Protein AF-A0A4V1LPS7-F1 (afdb_monomer_lite)

Radius of gyration: 14.35 Å; chains: 1; bounding box: 35×23×35 Å

Structure (mmCIF, N/CA/C/O backbone):
data_AF-A0A4V1LPS7-F1
#
_entry.id   AF-A0A4V1LPS7-F1
#
loop_
_atom_site.group_PDB
_atom_site.id
_atom_site.type_symbol
_atom_site.label_atom_id
_atom_site.label_alt_id
_atom_site.label_comp_id
_atom_site.label_asym_id
_atom_site.label_entity_id
_atom_site.label_seq_id
_atom_site.pdbx_PDB_ins_code
_atom_site.Cartn_x
_atom_site.Cartn_y
_atom_site.Cartn_z
_atom_site.occupancy
_atom_site.B_iso_or_equiv
_atom_site.auth_seq_id
_atom_site.auth_comp_id
_atom_site.auth_asym_id
_atom_site.auth_atom_id
_atom_site.pdbx_PDB_model_num
ATOM 1 N N . MET A 1 1 ? 14.254 5.788 -12.141 1.00 80.19 1 MET A N 1
ATOM 2 C CA . MET A 1 1 ? 13.382 5.695 -10.957 1.00 80.19 1 MET A CA 1
ATOM 3 C C . MET A 1 1 ? 12.737 7.042 -10.688 1.00 80.19 1 MET A C 1
ATOM 5 O O . MET A 1 1 ? 13.448 8.000 -10.404 1.00 80.19 1 MET A O 1
ATOM 9 N N . ALA A 1 2 ? 11.416 7.110 -10.810 1.00 92.38 2 ALA A N 1
ATOM 10 C CA . ALA A 1 2 ? 10.612 8.278 -10.453 1.00 92.38 2 ALA A CA 1
ATOM 11 C C . ALA A 1 2 ? 9.540 7.849 -9.447 1.00 92.38 2 ALA A C 1
ATOM 13 O O . ALA A 1 2 ? 9.065 6.719 -9.516 1.00 92.38 2 ALA A O 1
ATOM 14 N N . ILE A 1 3 ? 9.187 8.723 -8.505 1.00 95.00 3 ILE A N 1
ATOM 15 C CA . ILE A 1 3 ? 8.131 8.467 -7.519 1.00 95.00 3 ILE A CA 1
ATOM 16 C C . ILE A 1 3 ? 7.026 9.492 -7.746 1.00 95.00 3 ILE A C 1
ATOM 18 O O . ILE A 1 3 ? 7.296 10.693 -7.780 1.00 95.00 3 ILE A O 1
ATOM 22 N N . THR A 1 4 ? 5.790 9.022 -7.878 1.00 97.31 4 THR A N 1
ATOM 23 C CA . THR A 1 4 ? 4.601 9.862 -8.054 1.00 97.31 4 THR A CA 1
ATOM 24 C C . THR A 1 4 ? 3.598 9.524 -6.963 1.00 97.31 4 THR A C 1
ATOM 26 O O . THR A 1 4 ? 3.174 8.377 -6.858 1.00 97.31 4 THR A O 1
ATOM 29 N N . GLU A 1 5 ? 3.228 10.501 -6.136 1.00 96.69 5 GLU A N 1
ATOM 30 C CA . GLU A 1 5 ? 2.199 10.307 -5.109 1.00 96.69 5 GLU A CA 1
ATOM 31 C C . GLU A 1 5 ? 0.835 10.067 -5.769 1.00 96.69 5 GLU A C 1
ATOM 33 O O . GLU A 1 5 ? 0.419 10.823 -6.647 1.00 96.69 5 GLU A O 1
ATOM 38 N N . LEU A 1 6 ? 0.156 9.002 -5.346 1.00 97.62 6 LEU A N 1
ATOM 39 C CA . LEU A 1 6 ? -1.207 8.659 -5.761 1.00 97.62 6 LEU A CA 1
ATOM 40 C C . LEU A 1 6 ? -2.227 9.086 -4.703 1.00 97.62 6 LEU A C 1
ATOM 42 O O . LEU A 1 6 ? -3.361 9.428 -5.031 1.00 97.62 6 LEU A O 1
ATOM 46 N N . GLY A 1 7 ? -1.826 9.077 -3.431 1.00 97.62 7 GLY A N 1
ATOM 47 C CA . GLY A 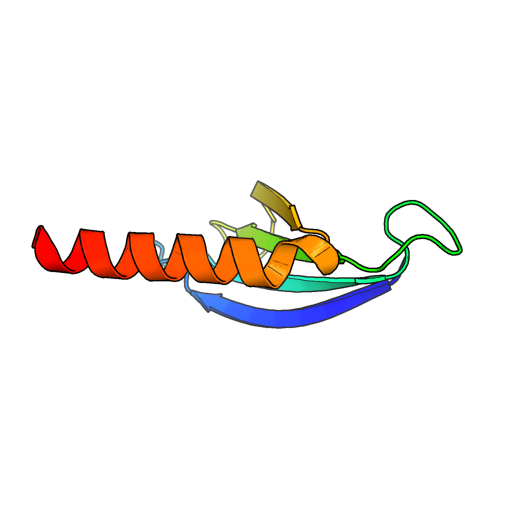1 7 ? -2.655 9.566 -2.344 1.00 97.62 7 GLY A CA 1
ATOM 48 C C . GLY A 1 7 ? -1.990 9.454 -0.981 1.00 97.62 7 GLY A C 1
ATOM 49 O O . GLY A 1 7 ? -0.997 8.751 -0.788 1.00 97.62 7 GLY A O 1
ATOM 50 N N . VAL A 1 8 ? -2.581 10.146 -0.012 1.00 97.00 8 VAL A N 1
ATOM 51 C CA . VAL A 1 8 ? -2.145 10.135 1.380 1.00 97.00 8 VAL A CA 1
ATOM 52 C C . VAL A 1 8 ? -3.354 10.203 2.304 1.00 97.00 8 VAL A C 1
ATOM 54 O O . VAL A 1 8 ? -4.311 10.933 2.048 1.00 97.00 8 VAL A O 1
ATOM 57 N N . LEU A 1 9 ? -3.307 9.454 3.401 1.00 97.19 9 LEU A N 1
ATOM 58 C CA . LEU A 1 9 ? -4.318 9.486 4.454 1.00 97.19 9 LEU A CA 1
ATOM 59 C C . LEU A 1 9 ? -3.663 9.493 5.837 1.00 97.19 9 LEU A C 1
ATOM 61 O O . LEU A 1 9 ? -2.482 9.180 5.993 1.00 97.19 9 LEU A O 1
ATOM 65 N N . GLN A 1 10 ? -4.432 9.878 6.853 1.00 97.31 10 GLN A N 1
ATOM 66 C CA . GLN A 1 10 ? -3.965 9.852 8.237 1.00 97.31 10 GLN A CA 1
ATOM 67 C C . GLN A 1 10 ? -3.902 8.417 8.760 1.00 97.31 10 GLN A C 1
ATOM 69 O O . GLN A 1 10 ? -4.798 7.611 8.513 1.00 97.31 10 GLN A O 1
ATOM 74 N N . LEU A 1 11 ? -2.851 8.114 9.520 1.00 96.50 11 LEU A N 1
ATOM 75 C CA . LEU A 1 11 ? -2.724 6.850 10.230 1.00 96.50 11 LEU A CA 1
ATOM 76 C C . LEU A 1 11 ? -3.558 6.899 11.517 1.00 96.50 11 LEU A C 1
ATOM 78 O O . LEU A 1 11 ? -3.229 7.637 12.454 1.00 96.50 11 LEU A O 1
ATOM 82 N N . SER A 1 12 ? -4.620 6.094 11.566 1.00 95.25 12 SER A N 1
ATOM 83 C CA . SER A 1 12 ? -5.491 5.951 12.737 1.00 95.25 12 SER A CA 1
ATOM 84 C C . SER A 1 12 ? -4.701 5.649 14.013 1.00 95.25 12 SER A C 1
ATOM 86 O O . SER A 1 12 ? -3.740 4.884 14.002 1.00 95.25 12 SER A O 1
ATOM 88 N N . GLY A 1 13 ? -5.109 6.258 15.129 1.00 93.31 13 GLY A N 1
ATOM 89 C CA . GLY A 1 13 ? -4.433 6.099 16.423 1.00 93.31 13 GLY A CA 1
ATOM 90 C C . GLY A 1 13 ? -3.182 6.966 16.604 1.00 93.31 13 GLY A C 1
ATOM 91 O O . GLY A 1 13 ? -2.552 6.913 17.658 1.00 93.31 13 GLY A O 1
ATOM 92 N N . THR A 1 14 ? -2.833 7.808 15.627 1.00 93.75 14 THR A N 1
ATOM 93 C CA . THR A 1 14 ? -1.709 8.748 15.732 1.00 93.75 14 THR A CA 1
ATOM 94 C C . THR A 1 14 ? -2.156 10.188 15.494 1.00 93.75 14 THR A C 1
ATOM 96 O O . THR A 1 14 ? -3.153 10.447 14.828 1.00 93.75 14 THR A O 1
ATOM 99 N N . LYS A 1 15 ? -1.407 11.159 16.034 1.00 91.81 15 LYS A N 1
ATOM 100 C CA . LYS A 1 15 ? -1.690 12.591 15.807 1.00 91.81 15 LYS A CA 1
ATOM 101 C C . LYS A 1 15 ? -1.165 13.109 14.468 1.00 91.81 15 LYS A C 1
ATOM 103 O O . LYS A 1 15 ? -1.673 14.101 13.960 1.00 91.81 15 LYS A O 1
ATOM 108 N N . LYS A 1 16 ? -0.079 12.518 13.965 1.00 94.81 16 LYS A N 1
ATOM 109 C CA . LYS A 1 16 ? 0.670 13.022 12.802 1.00 94.81 16 LYS A CA 1
ATOM 110 C C . LYS A 1 16 ? 1.009 11.947 11.779 1.00 94.81 16 LYS A C 1
ATOM 112 O O . LYS A 1 16 ? 1.527 12.294 10.721 1.00 94.81 16 LYS A O 1
ATOM 117 N N . GLY A 1 17 ? 0.765 10.680 12.097 1.00 96.75 17 GLY A N 1
ATOM 118 C CA . GLY A 1 17 ? 1.143 9.589 11.228 1.00 96.75 17 GLY A CA 1
ATOM 119 C C . GLY A 1 17 ? 0.340 9.605 9.936 1.00 96.75 17 GLY A C 1
ATOM 120 O O . GLY A 1 17 ? -0.786 10.112 9.877 1.00 96.75 17 GLY A O 1
ATOM 121 N N . LYS A 1 18 ? 0.947 9.067 8.886 1.00 97.56 18 LYS A N 1
ATOM 122 C CA . LYS A 1 18 ? 0.407 9.054 7.532 1.00 97.56 18 LYS A CA 1
ATOM 123 C C . LYS A 1 18 ? 0.616 7.694 6.890 1.00 97.56 18 LYS A C 1
ATOM 125 O O . LYS A 1 18 ? 1.633 7.046 7.125 1.00 97.56 18 LYS A O 1
ATOM 130 N N . ILE A 1 19 ? -0.331 7.320 6.045 1.00 97.88 19 ILE A N 1
ATOM 131 C CA . ILE A 1 19 ? -0.192 6.243 5.070 1.00 97.88 19 ILE A CA 1
ATOM 132 C C . ILE A 1 19 ? -0.114 6.927 3.709 1.00 97.88 19 ILE A C 1
ATOM 134 O O . ILE A 1 19 ? -1.046 7.638 3.330 1.00 97.88 19 ILE A O 1
ATOM 138 N N . SER A 1 20 ? 1.002 6.767 3.010 1.00 97.06 20 SER A N 1
ATOM 139 C CA . SER A 1 20 ? 1.217 7.293 1.662 1.00 97.06 20 SER A CA 1
ATOM 140 C C . SER A 1 20 ? 1.202 6.158 0.650 1.00 97.06 20 SER A C 1
ATOM 142 O O . SER A 1 20 ? 1.704 5.066 0.911 1.00 97.06 20 SER A O 1
ATOM 144 N N . ILE A 1 21 ? 0.612 6.414 -0.511 1.00 97.94 21 ILE A N 1
ATOM 145 C CA . ILE A 1 21 ? 0.550 5.474 -1.624 1.00 97.94 21 ILE A CA 1
ATOM 146 C C . ILE A 1 21 ? 1.136 6.182 -2.838 1.00 97.94 21 ILE A C 1
ATOM 148 O O . ILE A 1 21 ? 0.687 7.273 -3.195 1.00 97.94 21 ILE A O 1
ATOM 152 N N . SER A 1 22 ? 2.127 5.565 -3.473 1.00 97.75 22 SER A N 1
ATOM 153 C CA . SER A 1 22 ? 2.845 6.158 -4.602 1.00 97.75 22 SER A CA 1
ATOM 154 C C . SER A 1 22 ? 3.092 5.141 -5.706 1.00 97.75 22 SER A C 1
ATOM 156 O O . SER A 1 22 ? 3.394 3.983 -5.429 1.00 97.75 22 SER A O 1
ATOM 158 N 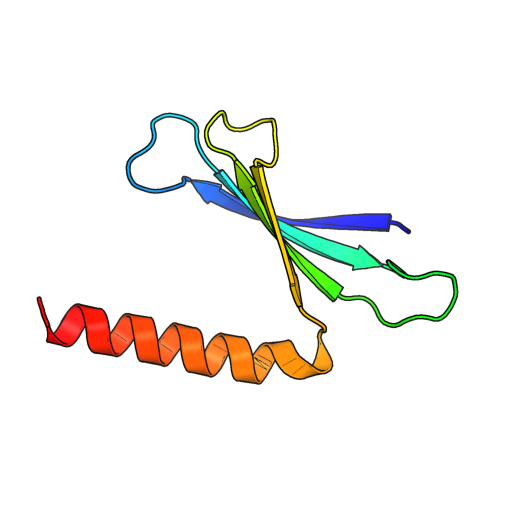N . ASN A 1 23 ? 3.051 5.592 -6.955 1.00 97.88 23 ASN A N 1
ATOM 159 C CA . ASN A 1 23 ? 3.659 4.877 -8.065 1.00 97.88 23 ASN A CA 1
ATOM 160 C C . ASN A 1 23 ? 5.178 5.038 -7.990 1.00 97.88 23 ASN A C 1
ATOM 162 O O . ASN A 1 23 ? 5.676 6.136 -7.722 1.00 97.88 23 ASN A O 1
ATOM 166 N N . VAL A 1 24 ? 5.912 3.968 -8.268 1.00 97.25 24 VAL A N 1
ATOM 167 C CA . VAL A 1 24 ? 7.363 4.016 -8.421 1.00 97.25 24 VAL A CA 1
ATOM 168 C C . VAL A 1 24 ? 7.722 3.421 -9.772 1.00 97.25 24 VAL A C 1
ATOM 170 O O . VAL A 1 24 ? 7.567 2.218 -9.978 1.00 97.25 24 VAL A O 1
ATOM 173 N N . SER A 1 25 ? 8.219 4.264 -10.674 1.00 97.06 25 SER A N 1
ATOM 174 C CA . SER A 1 25 ? 8.591 3.845 -12.022 1.00 97.06 25 SER A CA 1
ATOM 175 C C . SER A 1 25 ? 9.986 3.263 -12.074 1.00 97.06 25 SER A C 1
ATOM 177 O O . SER A 1 25 ? 10.919 3.853 -11.514 1.00 97.06 25 SER A O 1
ATOM 179 N N . GLU A 1 26 ? 10.131 2.140 -12.777 1.00 94.88 26 GLU A N 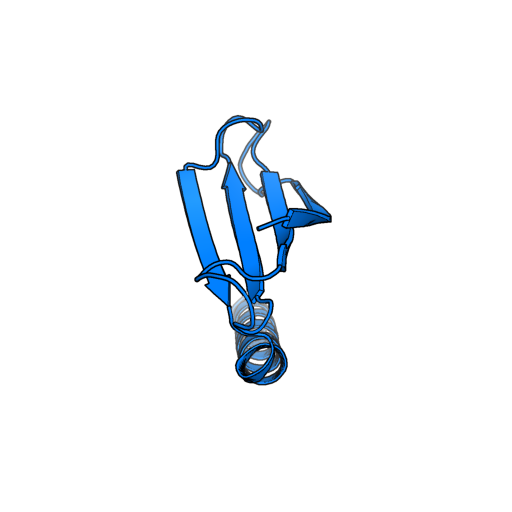1
ATOM 180 C CA . GLU A 1 26 ? 11.408 1.439 -12.974 1.00 94.88 26 GLU A CA 1
ATOM 181 C C . GLU A 1 26 ? 12.222 1.287 -11.659 1.00 94.88 26 GLU A C 1
ATOM 183 O O . GLU A 1 26 ? 13.392 1.696 -11.595 1.00 94.88 26 GLU A O 1
ATOM 188 N N . PRO A 1 27 ? 11.617 0.770 -10.564 1.00 93.19 27 PRO A N 1
ATOM 189 C CA . PRO A 1 27 ? 12.234 0.724 -9.232 1.00 93.19 27 PRO A CA 1
ATOM 190 C C . PRO A 1 27 ? 13.465 -0.188 -9.173 1.00 93.19 27 PRO A C 1
ATOM 192 O O . PRO A 1 27 ? 14.306 -0.022 -8.290 1.00 93.19 27 PRO A O 1
ATOM 195 N N . TYR A 1 28 ? 13.574 -1.137 -10.105 1.00 92.25 28 TYR A N 1
ATOM 196 C CA . TYR A 1 28 ? 14.641 -2.135 -10.169 1.00 92.25 28 TYR A CA 1
ATOM 197 C C . TYR A 1 28 ? 15.546 -1.953 -11.395 1.00 92.25 28 TYR A C 1
ATOM 199 O O . TYR A 1 28 ? 16.324 -2.843 -11.732 1.00 92.25 28 TYR A O 1
ATOM 207 N N . GLY A 1 29 ? 15.482 -0.784 -12.038 1.00 91.62 29 GLY A N 1
ATOM 208 C CA . GLY A 1 29 ? 16.302 -0.435 -13.193 1.00 91.62 29 GLY A CA 1
ATOM 209 C C . GLY A 1 29 ? 15.487 -0.206 -14.460 1.00 91.62 29 GLY A C 1
ATOM 210 O O . GLY A 1 29 ? 14.281 -0.430 -14.512 1.00 91.62 29 GLY A O 1
ATOM 211 N N . LYS A 1 30 ? 16.168 0.283 -15.496 1.00 93.25 30 LYS A N 1
ATOM 212 C CA . LYS A 1 30 ? 15.528 0.662 -16.755 1.00 93.25 30 LYS A CA 1
ATOM 213 C C . LYS A 1 30 ? 14.815 -0.537 -17.393 1.00 93.25 30 LYS A C 1
ATOM 215 O O . LYS A 1 30 ? 15.419 -1.594 -17.556 1.00 93.25 30 LYS A O 1
ATOM 220 N N . GLY A 1 31 ? 13.566 -0.342 -17.797 1.00 91.62 31 GLY A N 1
ATOM 221 C CA . GLY A 1 31 ? 12.722 -1.346 -18.439 1.00 91.62 31 GLY A CA 1
ATOM 222 C C . GLY A 1 31 ? 12.039 -2.324 -17.484 1.00 91.62 31 GLY A C 1
ATOM 223 O O . GLY A 1 31 ? 11.320 -3.197 -17.964 1.00 91.62 31 GLY A O 1
ATOM 224 N N . THR A 1 32 ? 12.229 -2.210 -16.164 1.00 94.50 32 THR A N 1
ATOM 225 C CA . THR A 1 32 ? 11.447 -3.018 -15.219 1.00 94.50 32 THR A CA 1
ATOM 226 C C . THR A 1 32 ? 10.053 -2.419 -15.040 1.00 94.50 32 THR A C 1
ATOM 228 O O . THR A 1 32 ? 9.936 -1.192 -15.047 1.00 94.50 32 THR A O 1
ATOM 231 N N . PRO A 1 33 ? 9.017 -3.241 -14.806 1.00 96.62 33 PRO A N 1
ATOM 232 C CA . PRO A 1 33 ? 7.673 -2.740 -14.552 1.00 96.62 33 PRO A CA 1
ATOM 233 C C . PRO A 1 33 ? 7.616 -1.781 -13.361 1.00 96.62 33 PRO A C 1
ATOM 235 O O . PRO A 1 33 ? 8.374 -1.916 -12.394 1.00 96.62 33 PRO A O 1
ATOM 238 N N . ASP A 1 34 ? 6.688 -0.834 -13.436 1.00 97.75 34 ASP A N 1
ATOM 239 C CA . ASP A 1 34 ? 6.320 0.033 -12.323 1.00 97.75 34 ASP A CA 1
ATOM 240 C C . ASP A 1 34 ? 5.705 -0.790 -11.178 1.00 97.75 34 ASP A C 1
ATOM 242 O O . ASP A 1 34 ? 5.204 -1.902 -11.371 1.00 97.75 34 ASP A O 1
ATOM 246 N N . ILE A 1 35 ? 5.729 -0.230 -9.969 1.00 97.88 35 ILE A N 1
ATOM 247 C CA . ILE A 1 35 ? 5.091 -0.815 -8.782 1.00 97.88 35 ILE A CA 1
ATOM 248 C C . ILE A 1 35 ? 4.282 0.244 -8.035 1.00 97.88 35 ILE A C 1
ATOM 250 O O . ILE A 1 35 ? 4.574 1.441 -8.117 1.00 97.88 35 ILE A O 1
ATOM 254 N N . VAL A 1 36 ? 3.310 -0.200 -7.241 1.00 98.06 36 VAL A N 1
ATOM 255 C CA . VAL A 1 36 ? 2.696 0.621 -6.193 1.00 98.06 36 VAL A CA 1
ATOM 256 C C . VAL A 1 36 ? 3.479 0.426 -4.903 1.00 98.06 36 VAL A C 1
ATOM 258 O O . VAL A 1 36 ? 3.775 -0.697 -4.504 1.00 98.06 36 VAL A O 1
ATOM 261 N N . SER A 1 37 ? 3.815 1.514 -4.224 1.00 97.69 37 SER A N 1
ATOM 262 C CA . SER A 1 37 ? 4.455 1.493 -2.913 1.00 97.69 37 SER A CA 1
ATOM 263 C C . SER A 1 37 ? 3.509 2.063 -1.867 1.00 97.69 37 SER A C 1
ATOM 265 O O . SER A 1 37 ? 2.975 3.157 -2.054 1.00 97.69 37 SER A O 1
ATOM 267 N N . ILE A 1 38 ? 3.323 1.337 -0.765 1.00 97.88 38 ILE A N 1
ATOM 268 C CA . ILE A 1 38 ? 2.605 1.821 0.419 1.00 97.88 38 ILE A CA 1
ATOM 269 C C . ILE A 1 38 ? 3.639 2.122 1.497 1.00 97.88 38 ILE A C 1
ATOM 271 O O . ILE A 1 38 ? 4.386 1.228 1.897 1.00 97.88 38 ILE A O 1
ATOM 275 N N . GLY A 1 39 ? 3.686 3.371 1.955 1.00 97.00 39 GLY A N 1
ATOM 276 C CA . GLY A 1 39 ? 4.550 3.852 3.027 1.00 97.00 39 GLY A CA 1
ATOM 277 C C . GLY A 1 39 ? 3.753 4.210 4.279 1.00 97.00 39 GLY A C 1
ATOM 278 O O . GLY A 1 39 ? 2.675 4.792 4.194 1.00 97.00 39 GLY A O 1
ATOM 279 N N . ILE A 1 40 ? 4.297 3.891 5.451 1.00 97.50 40 ILE A N 1
ATOM 280 C CA . ILE A 1 40 ? 3.741 4.256 6.754 1.00 97.50 40 ILE A CA 1
ATOM 281 C C . ILE A 1 40 ? 4.747 5.136 7.488 1.00 97.50 40 ILE A C 1
ATOM 283 O O . ILE A 1 40 ? 5.901 4.750 7.666 1.00 97.50 40 ILE A O 1
ATOM 287 N N . SER A 1 41 ? 4.273 6.291 7.943 1.00 96.31 41 SER A N 1
ATOM 288 C CA . SER A 1 41 ? 5.006 7.250 8.763 1.00 96.31 41 SER A CA 1
ATOM 289 C C . SER A 1 41 ? 4.293 7.444 10.094 1.00 96.31 41 SER A C 1
ATOM 291 O O . SER A 1 41 ? 3.091 7.709 10.087 1.00 96.31 41 SER A O 1
ATOM 293 N N . LEU A 1 42 ? 4.981 7.399 11.236 1.00 95.19 42 LEU A N 1
ATOM 294 C CA . LEU A 1 42 ? 4.381 7.741 12.536 1.00 95.19 42 LEU A CA 1
ATOM 295 C C . LEU A 1 42 ? 4.450 9.246 12.820 1.00 95.19 42 LEU A C 1
ATOM 297 O O . LEU A 1 42 ? 3.590 9.791 13.518 1.00 95.19 42 LEU A O 1
ATOM 301 N N . ASN A 1 43 ? 5.462 9.935 12.282 1.00 93.12 43 ASN A N 1
ATOM 302 C CA . ASN A 1 43 ? 5.693 11.364 12.518 1.00 93.12 43 ASN A CA 1
ATOM 303 C C . ASN A 1 43 ? 5.197 12.279 11.376 1.00 93.12 43 ASN A C 1
ATOM 305 O O . ASN A 1 43 ? 5.213 13.507 11.520 1.00 93.12 43 ASN A O 1
ATOM 309 N N . GLY A 1 44 ? 4.731 11.684 10.274 1.00 88.44 44 GLY A N 1
ATOM 310 C CA . GLY A 1 44 ? 4.213 12.351 9.081 1.00 88.44 44 GLY A CA 1
ATOM 311 C C . GLY A 1 44 ? 5.282 12.819 8.089 1.00 88.44 44 GLY A C 1
ATOM 312 O O . GLY A 1 44 ? 4.940 13.573 7.171 1.00 88.44 44 GLY A O 1
ATOM 313 N N . LYS A 1 45 ? 6.546 12.431 8.294 1.00 88.31 45 LYS A N 1
ATOM 314 C CA . LYS A 1 45 ? 7.711 12.818 7.486 1.00 88.31 45 LYS A CA 1
ATOM 315 C C . LYS A 1 45 ? 8.536 11.612 7.048 1.00 88.31 45 LYS A C 1
ATOM 317 O O . LYS A 1 45 ? 8.698 11.402 5.852 1.00 88.31 45 LYS A O 1
ATOM 322 N N . ASP A 1 46 ? 9.065 10.861 8.005 1.00 92.31 46 ASP A N 1
ATOM 323 C CA . ASP A 1 46 ? 9.919 9.701 7.745 1.00 92.31 46 ASP A CA 1
ATOM 324 C C . ASP A 1 46 ? 9.044 8.490 7.416 1.00 92.31 46 ASP A C 1
ATOM 326 O O . ASP A 1 46 ? 7.910 8.436 7.867 1.00 92.31 46 ASP A O 1
ATOM 330 N N . ILE A 1 47 ? 9.508 7.559 6.582 1.00 92.75 47 ILE A N 1
ATOM 331 C CA . ILE A 1 47 ? 8.764 6.324 6.290 1.00 92.75 47 ILE A CA 1
ATOM 332 C C . ILE A 1 47 ? 9.436 5.179 7.045 1.00 92.75 47 ILE A C 1
ATOM 334 O O . ILE A 1 47 ? 10.516 4.730 6.662 1.00 92.75 47 ILE A O 1
ATOM 338 N N . GLU A 1 48 ? 8.785 4.702 8.099 1.00 93.44 48 GLU A N 1
ATOM 339 C CA . GLU A 1 48 ? 9.252 3.605 8.946 1.00 93.44 48 GLU A CA 1
ATOM 340 C C . GLU A 1 48 ? 9.017 2.243 8.294 1.00 93.44 48 GLU A C 1
ATOM 342 O O . GLU A 1 48 ? 9.870 1.359 8.371 1.00 93.44 48 GLU A O 1
ATOM 347 N N . TRP A 1 49 ? 7.881 2.079 7.614 1.00 93.38 49 TRP A N 1
ATOM 348 C CA . TRP A 1 49 ? 7.545 0.840 6.915 1.00 93.38 49 TRP A CA 1
ATOM 349 C C . TRP A 1 49 ? 7.157 1.126 5.476 1.00 93.38 49 TRP A C 1
ATOM 351 O O . TRP A 1 49 ? 6.422 2.072 5.202 1.00 93.38 49 TRP A O 1
ATOM 361 N N . LYS A 1 50 ? 7.629 0.288 4.551 1.00 94.69 50 LYS A N 1
ATOM 362 C CA . LYS A 1 50 ? 7.240 0.352 3.143 1.00 94.69 50 LYS A CA 1
ATOM 363 C C . LYS A 1 50 ? 7.074 -1.033 2.545 1.00 94.69 50 LYS A C 1
ATOM 365 O O . LYS A 1 50 ? 7.800 -1.956 2.910 1.00 94.69 50 LYS A O 1
ATOM 370 N N . SER A 1 51 ? 6.147 -1.168 1.609 1.00 97.19 51 SER A N 1
ATOM 371 C CA . SER A 1 51 ? 5.952 -2.390 0.826 1.00 97.19 51 SER A CA 1
ATOM 372 C C . SER A 1 51 ? 5.788 -2.036 -0.642 1.00 97.19 51 SER A C 1
ATOM 374 O O . SER A 1 51 ? 4.992 -1.162 -0.973 1.00 97.19 51 SER A O 1
ATOM 376 N N . HIS A 1 52 ? 6.556 -2.702 -1.505 1.00 96.88 52 HIS A N 1
ATOM 377 C CA . HIS A 1 52 ? 6.406 -2.609 -2.954 1.00 96.88 52 HIS A CA 1
ATOM 378 C C . HIS A 1 52 ? 5.478 -3.725 -3.426 1.00 96.88 52 HIS A C 1
ATOM 380 O O . HIS A 1 52 ? 5.694 -4.889 -3.093 1.00 96.88 52 HIS A O 1
ATOM 386 N N . ILE A 1 53 ? 4.469 -3.359 -4.205 1.00 98.06 53 ILE A N 1
ATOM 387 C CA . ILE A 1 53 ? 3.449 -4.251 -4.741 1.00 98.06 53 ILE A CA 1
ATOM 388 C C . ILE A 1 53 ? 3.485 -4.099 -6.264 1.00 98.06 53 ILE A C 1
ATOM 390 O O . ILE A 1 53 ? 3.167 -3.020 -6.774 1.00 98.06 53 ILE A O 1
ATOM 394 N N . PRO A 1 54 ? 3.899 -5.135 -7.009 1.00 98.00 54 PRO A N 1
ATOM 395 C CA . PRO A 1 54 ? 3.790 -5.135 -8.460 1.00 98.00 54 PRO A CA 1
ATOM 396 C C . PRO A 1 54 ? 2.347 -4.900 -8.908 1.00 98.00 54 PRO A C 1
ATOM 398 O O . PRO A 1 54 ? 1.421 -5.463 -8.325 1.00 98.00 54 PRO A O 1
ATOM 401 N N . TYR A 1 55 ? 2.145 -4.106 -9.964 1.00 97.44 55 TYR A N 1
ATOM 402 C CA . TYR A 1 55 ? 0.792 -3.877 -10.493 1.00 97.44 55 TYR A CA 1
ATOM 403 C C . TYR A 1 55 ? 0.107 -5.168 -10.943 1.00 97.44 55 TYR A C 1
ATOM 405 O O . TYR A 1 55 ? -1.105 -5.281 -10.810 1.00 97.44 55 TYR A O 1
ATOM 413 N N . GLU A 1 56 ? 0.872 -6.160 -11.405 1.00 97.62 56 GLU A N 1
ATOM 414 C CA . GLU A 1 56 ? 0.347 -7.482 -11.773 1.00 97.62 56 GLU A CA 1
ATOM 415 C C . GLU A 1 56 ? -0.340 -8.220 -10.613 1.00 97.62 56 GLU A C 1
ATOM 417 O O . GLU A 1 56 ? -1.180 -9.076 -10.861 1.00 97.62 56 GLU A O 1
ATOM 422 N N . ASN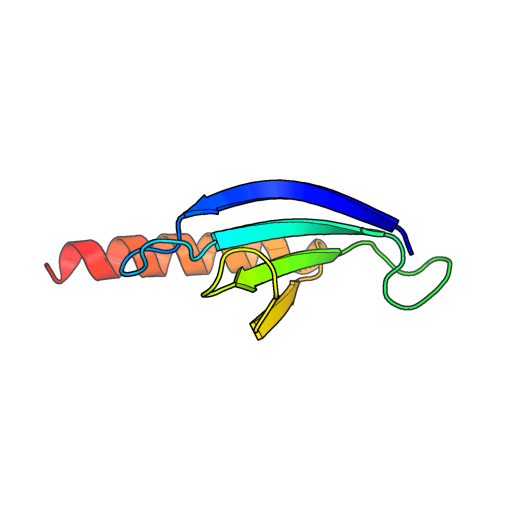 A 1 57 ? -0.013 -7.892 -9.358 1.00 98.25 57 ASN A N 1
ATOM 423 C CA . ASN A 1 57 ? -0.621 -8.503 -8.173 1.00 98.25 57 ASN A CA 1
ATOM 424 C C . ASN A 1 57 ? -1.611 -7.563 -7.467 1.00 98.25 57 ASN A C 1
ATOM 426 O O . ASN A 1 57 ? -2.172 -7.929 -6.435 1.00 98.25 57 ASN A O 1
ATOM 430 N N . LEU A 1 58 ? -1.797 -6.335 -7.966 1.00 97.56 58 LEU A N 1
ATOM 431 C CA . LEU A 1 58 ? -2.506 -5.288 -7.232 1.00 97.56 58 LEU A CA 1
ATOM 432 C C . LEU A 1 58 ? -3.986 -5.625 -7.022 1.00 97.56 58 LEU A C 1
ATOM 434 O O . LEU A 1 58 ? -4.485 -5.447 -5.912 1.00 97.56 58 LEU A O 1
ATOM 438 N N . ASP A 1 59 ? -4.666 -6.141 -8.045 1.00 98.25 59 ASP A N 1
ATOM 439 C CA . ASP A 1 59 ? -6.091 -6.481 -7.957 1.00 98.25 59 ASP A CA 1
ATOM 440 C C . ASP A 1 59 ? -6.352 -7.593 -6.929 1.00 98.25 59 ASP A C 1
ATOM 442 O O . ASP A 1 59 ? -7.262 -7.476 -6.106 1.00 98.25 59 ASP A O 1
ATOM 446 N N . ASP A 1 60 ? -5.500 -8.622 -6.897 1.00 98.56 60 ASP A N 1
ATOM 447 C CA . ASP A 1 60 ? -5.595 -9.712 -5.920 1.00 98.56 60 ASP A CA 1
ATOM 448 C C . ASP A 1 60 ? -5.355 -9.208 -4.491 1.00 98.56 60 ASP A C 1
ATOM 450 O O . ASP A 1 60 ? -6.093 -9.549 -3.561 1.00 98.56 60 ASP A O 1
ATOM 454 N N . VAL A 1 61 ? -4.353 -8.340 -4.304 1.00 98.19 61 VAL A N 1
ATOM 455 C CA . VAL A 1 61 ? -4.093 -7.700 -3.007 1.00 98.19 61 VAL A CA 1
ATOM 456 C C . VAL A 1 61 ? -5.298 -6.866 -2.567 1.00 98.19 61 VAL A C 1
ATOM 458 O O . VAL A 1 61 ? -5.714 -6.964 -1.412 1.00 98.19 61 VAL A O 1
ATOM 461 N N . ILE A 1 62 ? -5.894 -6.077 -3.467 1.00 98.19 62 ILE A N 1
ATOM 462 C CA . ILE A 1 62 ? -7.091 -5.278 -3.169 1.00 98.19 62 ILE A CA 1
ATOM 463 C C . ILE A 1 62 ? -8.248 -6.184 -2.742 1.00 98.19 62 ILE A C 1
ATOM 465 O O . ILE A 1 62 ? -8.884 -5.900 -1.725 1.00 98.19 62 ILE A O 1
ATOM 469 N N . ALA A 1 63 ? -8.497 -7.278 -3.465 1.00 98.44 63 ALA A N 1
ATOM 470 C CA . ALA A 1 63 ? -9.562 -8.221 -3.137 1.00 98.44 63 ALA A CA 1
ATOM 471 C C . ALA A 1 63 ? -9.383 -8.818 -1.729 1.00 98.44 63 ALA A C 1
ATOM 473 O O . ALA A 1 63 ? -10.323 -8.825 -0.930 1.00 98.44 63 ALA A O 1
ATOM 474 N N . ILE A 1 64 ? -8.160 -9.234 -1.381 1.00 98.56 64 ILE A N 1
ATOM 475 C CA . ILE A 1 64 ? -7.839 -9.778 -0.052 1.00 98.56 64 ILE A CA 1
ATOM 476 C C . ILE A 1 64 ? -8.029 -8.719 1.043 1.00 98.56 64 ILE A C 1
ATOM 478 O O . ILE A 1 64 ? -8.623 -9.005 2.085 1.00 98.56 64 ILE A O 1
ATOM 482 N N . LEU A 1 65 ? -7.565 -7.483 0.825 1.00 97.81 65 LEU A N 1
ATOM 483 C CA . LEU A 1 65 ? -7.720 -6.387 1.791 1.00 97.81 65 LEU A CA 1
ATOM 484 C C . LEU A 1 65 ? -9.194 -6.016 2.014 1.00 97.81 65 LEU A C 1
ATOM 486 O O . LEU A 1 65 ? -9.604 -5.757 3.149 1.00 97.81 65 LEU A O 1
ATOM 490 N N . GLN A 1 66 ? -10.000 -6.008 0.950 1.00 98.19 66 GLN A N 1
ATOM 491 C CA . GLN A 1 66 ? -11.440 -5.766 1.039 1.00 98.19 66 GLN A CA 1
ATOM 492 C C . GLN A 1 66 ? -12.147 -6.868 1.831 1.00 98.19 66 GLN A C 1
ATOM 494 O O . GLN A 1 66 ? -12.959 -6.561 2.708 1.00 98.19 66 GLN A O 1
ATOM 499 N N . GLU A 1 67 ? -11.813 -8.137 1.581 1.00 98.12 67 GLU A N 1
ATOM 500 C CA . GLU A 1 67 ? -12.367 -9.258 2.342 1.00 98.12 67 GLU A CA 1
ATOM 501 C C . GLU A 1 67 ? -11.973 -9.183 3.824 1.00 98.12 67 GLU A C 1
ATOM 503 O O . GLU A 1 67 ? -12.831 -9.327 4.696 1.00 98.12 67 GLU A O 1
ATOM 508 N N . ALA A 1 68 ? -10.705 -8.885 4.121 1.00 98.06 6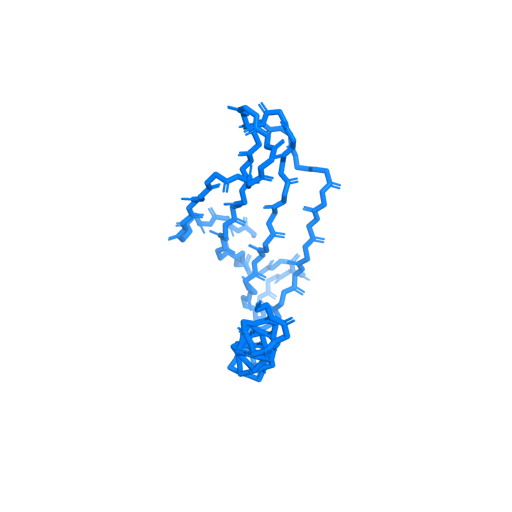8 ALA A N 1
ATOM 509 C CA . ALA A 1 68 ? -10.230 -8.696 5.490 1.00 98.06 68 ALA A CA 1
ATOM 510 C C . ALA A 1 68 ? -10.978 -7.557 6.207 1.00 98.06 68 ALA A C 1
ATOM 512 O O . ALA A 1 68 ? -11.386 -7.710 7.359 1.00 98.06 68 ALA A O 1
ATOM 513 N N . SER A 1 69 ? -11.221 -6.433 5.519 1.00 96.69 69 SER A N 1
ATOM 514 C CA . SER A 1 69 ? -12.007 -5.318 6.065 1.00 96.69 69 SER A CA 1
ATOM 515 C C . SER A 1 69 ? -13.457 -5.711 6.346 1.00 96.69 69 SER A C 1
ATOM 517 O O . SER A 1 69 ? -14.007 -5.308 7.370 1.00 96.69 69 SER A O 1
ATOM 519 N N . LYS A 1 70 ? -14.079 -6.491 5.454 1.00 97.62 70 LYS A N 1
ATOM 520 C CA . LYS A 1 70 ? -15.446 -6.985 5.639 1.00 97.62 70 LYS A CA 1
ATOM 521 C C . LYS A 1 70 ? -15.536 -7.907 6.856 1.00 97.62 70 LYS A C 1
ATOM 523 O O . LYS A 1 70 ? -16.339 -7.632 7.739 1.00 97.62 70 LYS A O 1
ATOM 528 N N . LYS A 1 71 ? -14.671 -8.925 6.932 1.00 97.69 71 LYS A N 1
ATOM 529 C CA . LYS A 1 71 ? -14.621 -9.877 8.055 1.00 97.69 71 LYS A CA 1
ATOM 530 C C . LYS A 1 71 ? -14.454 -9.163 9.393 1.00 97.69 71 LYS A C 1
ATOM 532 O O . LYS A 1 71 ? -15.179 -9.454 10.333 1.00 97.69 71 LYS A O 1
ATOM 537 N N . LYS A 1 72 ? -13.568 -8.162 9.457 1.00 95.75 72 LYS A N 1
ATOM 538 C CA . LYS A 1 72 ? -13.336 -7.414 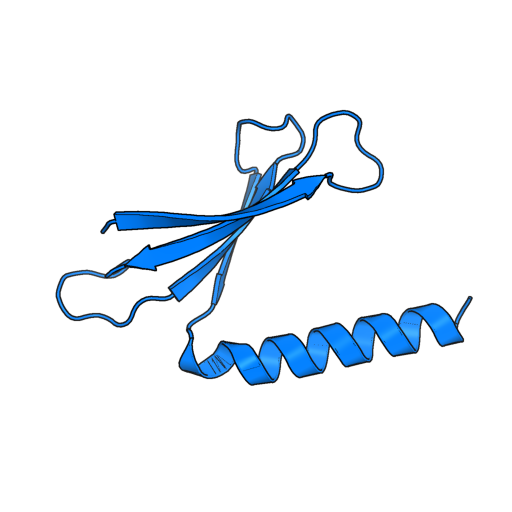10.696 1.00 95.75 72 LYS A CA 1
ATOM 539 C C . LYS A 1 72 ? -14.591 -6.714 11.225 1.00 95.75 72 LYS A C 1
ATOM 541 O O . LYS A 1 72 ? -14.810 -6.724 12.425 1.00 95.75 72 LYS A O 1
ATOM 546 N N . LYS A 1 73 ? -15.410 -6.149 10.335 1.00 93.94 73 LYS A N 1
ATOM 547 C CA . LYS A 1 73 ? -16.661 -5.461 10.698 1.00 93.94 73 LYS A CA 1
ATOM 548 C C . LYS A 1 73 ? -17.772 -6.414 11.131 1.00 93.94 73 LYS A C 1
ATOM 550 O O . LYS A 1 73 ? -18.707 -5.976 11.779 1.00 93.94 73 LYS A O 1
ATOM 555 N N . GLU A 1 74 ? -17.715 -7.675 10.710 1.00 94.06 74 GLU A N 1
ATOM 556 C CA . GLU A 1 74 ? -18.678 -8.709 11.114 1.00 94.06 74 GLU A CA 1
ATOM 557 C C . GLU A 1 74 ? -18.354 -9.280 12.507 1.00 94.06 74 GLU A C 1
ATOM 559 O O . GLU A 1 74 ? -19.224 -9.870 13.143 1.00 94.06 74 GLU A O 1
ATOM 564 N N . GLU A 1 75 ? -17.114 -9.109 12.978 1.00 88.69 75 GLU A N 1
ATOM 565 C CA . GLU A 1 75 ? -16.651 -9.497 14.319 1.00 88.69 75 GLU A CA 1
ATOM 566 C C . GLU A 1 75 ? -16.916 -8.428 15.400 1.00 88.69 75 GLU A C 1
ATOM 568 O O . GLU A 1 75 ? -16.755 -8.720 16.587 1.00 88.69 75 GLU A O 1
ATOM 573 N N . GLU A 1 76 ? -17.268 -7.201 14.999 1.00 67.00 76 GLU A N 1
ATOM 574 C CA . GLU A 1 76 ? -17.570 -6.048 15.869 1.00 67.00 76 GLU A CA 1
ATOM 575 C C . GLU A 1 76 ? -19.075 -5.913 16.146 1.00 67.00 76 GLU A C 1
ATOM 577 O O . GLU A 1 76 ? -19.418 -5.583 17.306 1.00 67.00 76 GLU A O 1
#

pLDDT: mean 95.33, std 4.49, range [67.0, 98.56]

Foldseek 3Di:
DDKAWPDKDADPPAPQKIWTWIWDCQPPHPPDAIWIKIFIGRNNPDGPDMDTGGPVCVVVVVVVVVVVVVVVVVVD

Secondary structure (DSSP, 8-state):
-EEEEEEEEE-TT-SS-EEEEEEEESTTSTTPPPEEEEEEESSSSS-SEEEEEEGGGHHHHHHHHHHHHHHHHH--

Sequence (76 aa):
MAITELGVLQLSGTKKGKISISNVSEPYGKGTPDIVSIGISLNGKDIEWKSHIPYENLDDVIAILQEASKKKKEEE

Organism: NCBI:txid877500